Protein AF-A0AB34YAB8-F1 (afdb_monomer)

pLDDT: mean 77.69, std 14.47, range [39.78, 93.94]

Solvent-accessible surface area (backbone atoms only — not comparable to full-atom values): 5920 Å² total; per-residue (Å²): 130,86,80,81,87,56,75,54,54,45,72,45,93,90,44,33,22,28,29,53,59,53,74,70,41,39,73,73,68,46,67,72,42,82,35,43,56,62,49,73,69,14,51,53,48,31,50,52,54,44,49,55,48,51,37,51,75,70,70,41,75,67,84,67,72,66,97,36,60,90,91,34,70,61,38,54,49,55,53,47,61,70,37,67,64,46,63,68,67,51,72,77,84,83,80,84,134

Mean predicted aligned error: 13.34 Å

Secondary structure (DSSP, 8-state):
------TTEEEETTTEEEE---HHHHHTTPPPEEEEETTHHHHHHHHHHHHHHHHHHTT-------SS-TTSHHHHHHHHHTSHHHHHHS-------

Structure (mmCIF, N/CA/C/O backbone):
data_AF-A0AB34YAB8-F1
#
_entry.id   AF-A0AB34YAB8-F1
#
loop_
_atom_site.group_PDB
_atom_site.id
_atom_site.type_symbol
_atom_site.label_atom_id
_atom_site.label_alt_id
_atom_site.label_comp_id
_atom_site.label_asym_id
_atom_site.label_entity_id
_atom_site.label_seq_id
_atom_site.pdbx_PDB_ins_code
_atom_site.Cartn_x
_atom_site.Cartn_y
_atom_site.Cartn_z
_atom_site.occupancy
_atom_site.B_iso_or_equiv
_atom_site.auth_seq_id
_atom_site.auth_comp_id
_atom_site.auth_asym_id
_atom_site.auth_atom_id
_atom_site.pdbx_PDB_model_num
ATOM 1 N N . MET A 1 1 ? 20.045 -17.916 -8.206 1.00 39.78 1 MET A N 1
ATOM 2 C CA . MET A 1 1 ? 19.410 -16.630 -7.842 1.00 39.78 1 MET A CA 1
ATOM 3 C C . MET A 1 1 ? 18.206 -16.941 -6.975 1.00 39.78 1 MET A C 1
ATOM 5 O O . MET A 1 1 ? 17.286 -17.588 -7.459 1.00 39.78 1 MET A O 1
ATOM 9 N N . SER A 1 2 ? 18.265 -16.605 -5.688 1.00 48.34 2 SER A N 1
ATOM 10 C CA . SER A 1 2 ? 17.214 -16.921 -4.717 1.00 48.34 2 SER A CA 1
ATOM 11 C C . SER A 1 2 ? 15.900 -16.271 -5.144 1.00 48.34 2 SER A C 1
ATOM 13 O O . SER A 1 2 ? 15.829 -15.054 -5.304 1.00 48.34 2 SER A O 1
ATOM 15 N N . LYS A 1 3 ? 14.877 -17.090 -5.387 1.00 57.41 3 LYS A N 1
ATOM 16 C CA . LYS A 1 3 ? 13.545 -16.633 -5.777 1.00 57.41 3 LYS A CA 1
ATOM 17 C C . LYS A 1 3 ? 12.911 -15.964 -4.557 1.00 57.41 3 LYS A C 1
ATOM 19 O O . LYS A 1 3 ? 12.512 -16.649 -3.623 1.00 57.41 3 LYS A O 1
ATOM 24 N N . VAL A 1 4 ? 12.893 -14.634 -4.530 1.00 66.88 4 VAL A N 1
ATOM 25 C CA . VAL A 1 4 ? 12.175 -13.887 -3.492 1.00 66.88 4 VAL A CA 1
ATOM 26 C C . VAL A 1 4 ? 10.685 -14.077 -3.766 1.00 66.88 4 VAL A C 1
ATOM 28 O O . VAL A 1 4 ? 10.159 -13.546 -4.743 1.00 66.88 4 VAL A O 1
ATOM 31 N N . ASP A 1 5 ? 10.021 -14.893 -2.949 1.00 75.69 5 ASP A N 1
ATOM 32 C CA . ASP A 1 5 ? 8.586 -15.145 -3.071 1.00 75.69 5 ASP A CA 1
ATOM 33 C C . ASP A 1 5 ? 7.825 -14.017 -2.365 1.00 75.69 5 ASP A C 1
ATOM 35 O O . ASP A 1 5 ? 7.755 -13.951 -1.137 1.00 75.69 5 ASP A O 1
ATOM 39 N N . ILE A 1 6 ? 7.343 -13.052 -3.151 1.00 82.75 6 ILE A N 1
ATOM 40 C CA . ILE A 1 6 ? 6.579 -11.910 -2.645 1.00 82.75 6 ILE A CA 1
ATOM 41 C C . ILE A 1 6 ? 5.097 -12.178 -2.910 1.00 82.75 6 ILE A C 1
ATOM 43 O O . ILE A 1 6 ? 4.698 -12.269 -4.076 1.00 82.75 6 ILE A O 1
ATOM 47 N N . PRO A 1 7 ? 4.255 -12.267 -1.866 1.00 86.12 7 PRO A N 1
ATOM 48 C CA . PRO A 1 7 ? 2.843 -12.566 -2.036 1.00 86.12 7 PRO A CA 1
ATOM 49 C C . PRO A 1 7 ? 2.156 -11.540 -2.933 1.00 86.12 7 PRO A C 1
ATOM 51 O O . PRO A 1 7 ? 2.350 -10.331 -2.779 1.00 86.12 7 PRO A O 1
ATOM 54 N N . TYR A 1 8 ? 1.308 -12.032 -3.838 1.00 89.38 8 TYR A N 1
ATOM 55 C CA . TYR A 1 8 ? 0.489 -11.214 -4.743 1.00 89.38 8 TYR A CA 1
ATOM 56 C C . TYR A 1 8 ? 1.293 -10.338 -5.716 1.00 89.38 8 TYR A C 1
ATOM 58 O O . TYR A 1 8 ? 0.717 -9.492 -6.401 1.00 89.38 8 TYR A O 1
ATOM 66 N N . TYR A 1 9 ? 2.607 -10.540 -5.815 1.00 91.69 9 TYR A N 1
ATOM 67 C CA . TYR A 1 9 ? 3.452 -9.865 -6.785 1.00 91.69 9 TYR A CA 1
ATOM 68 C C . TYR A 1 9 ? 3.485 -10.638 -8.103 1.00 91.69 9 TYR A C 1
ATOM 70 O O . TYR A 1 9 ? 3.705 -11.847 -8.133 1.00 91.69 9 TYR A O 1
ATOM 78 N N . VAL A 1 10 ? 3.280 -9.933 -9.211 1.00 90.94 10 VAL A N 1
ATOM 79 C CA . VAL A 1 10 ? 3.332 -10.494 -10.560 1.00 90.94 10 VAL A CA 1
ATOM 80 C C . VAL A 1 10 ? 4.152 -9.592 -11.471 1.00 90.94 10 VAL A C 1
ATOM 82 O O . VAL A 1 10 ? 3.955 -8.377 -11.513 1.00 90.94 10 VAL A O 1
ATOM 85 N N . VAL A 1 11 ? 5.052 -10.189 -12.249 1.00 91.00 11 VAL A N 1
ATOM 86 C CA . VAL A 1 11 ? 5.800 -9.475 -13.287 1.00 91.00 11 VAL A CA 1
ATOM 87 C C . VAL A 1 11 ? 5.035 -9.584 -14.602 1.00 91.00 11 VAL A C 1
ATOM 89 O O . VAL A 1 11 ? 4.749 -10.677 -15.085 1.00 91.00 11 VAL A O 1
ATOM 92 N N . LYS A 1 12 ? 4.697 -8.444 -15.205 1.00 88.44 12 LYS A N 1
ATOM 93 C CA . LYS A 1 12 ? 4.062 -8.358 -16.526 1.00 88.44 12 LYS A CA 1
ATOM 94 C C . LYS A 1 12 ? 5.045 -7.803 -17.547 1.00 88.44 12 LYS A C 1
ATOM 96 O O . LYS A 1 12 ? 5.882 -6.950 -17.238 1.00 88.44 12 LYS A O 1
ATOM 101 N N . LYS A 1 13 ? 4.919 -8.277 -18.791 1.00 86.81 13 LYS A N 1
ATOM 102 C CA . LYS A 1 13 ? 5.799 -7.910 -19.918 1.00 86.81 13 LYS A CA 1
ATOM 103 C C . LYS A 1 13 ? 7.293 -8.152 -19.630 1.00 86.81 13 LYS A C 1
ATOM 105 O O . LYS A 1 13 ? 8.132 -7.416 -20.134 1.00 86.81 13 LYS A O 1
ATOM 110 N N . GLY A 1 14 ? 7.613 -9.102 -18.745 1.00 84.69 14 GLY A N 1
ATOM 111 C CA . GLY A 1 14 ? 8.986 -9.444 -18.344 1.00 84.69 14 GLY A CA 1
ATOM 112 C C . GLY A 1 14 ? 9.781 -8.333 -17.645 1.00 84.69 14 GLY A C 1
ATOM 113 O O . GLY A 1 14 ? 10.954 -8.531 -17.364 1.00 84.69 14 GLY A O 1
ATOM 114 N N . LYS A 1 15 ? 9.174 -7.167 -17.382 1.00 89.00 15 LYS A N 1
ATOM 115 C CA . LYS A 1 15 ? 9.883 -5.979 -16.882 1.00 89.00 15 LYS A CA 1
ATOM 116 C C . LYS A 1 15 ? 9.151 -5.240 -15.775 1.00 89.00 15 LYS A C 1
ATOM 118 O O . LYS A 1 15 ? 9.803 -4.562 -14.997 1.00 89.00 15 LYS A O 1
ATOM 123 N N . TYR A 1 16 ? 7.824 -5.289 -15.713 1.00 90.69 16 TYR A N 1
ATOM 124 C CA . TYR A 1 16 ? 7.064 -4.445 -14.793 1.00 90.69 16 TYR A CA 1
ATOM 125 C C . TYR A 1 16 ? 6.437 -5.271 -13.679 1.00 90.69 16 TYR A C 1
ATOM 127 O O . TYR A 1 16 ? 5.623 -6.150 -13.946 1.00 90.69 16 TYR A O 1
ATOM 135 N N . GLY A 1 17 ? 6.784 -4.946 -12.440 1.00 92.25 17 GLY A N 1
ATOM 136 C CA . GLY A 1 17 ? 6.186 -5.503 -11.240 1.00 92.25 17 GLY A CA 1
ATOM 137 C C . GLY A 1 17 ? 4.829 -4.884 -10.930 1.00 92.25 17 GLY A C 1
ATOM 138 O O . GLY A 1 17 ? 4.656 -3.660 -10.971 1.00 92.25 17 GLY A O 1
ATOM 139 N N . TYR A 1 18 ? 3.873 -5.731 -10.577 1.00 92.25 18 TYR A N 1
ATOM 140 C CA . TYR A 1 18 ? 2.548 -5.342 -10.118 1.00 92.25 18 TYR A CA 1
ATOM 141 C C . TYR A 1 18 ? 2.191 -6.105 -8.853 1.00 92.25 18 TYR A C 1
ATOM 143 O O . TYR A 1 18 ? 2.426 -7.305 -8.763 1.00 92.25 18 TYR A O 1
ATOM 151 N N . TRP A 1 19 ? 1.551 -5.422 -7.915 1.00 93.94 19 TRP A N 1
ATOM 152 C CA . TRP A 1 19 ? 0.863 -6.057 -6.804 1.00 93.94 19 TRP A CA 1
ATOM 153 C C . TRP A 1 19 ? -0.603 -6.246 -7.196 1.00 93.94 19 TRP A C 1
ATOM 155 O O . TRP A 1 19 ? -1.316 -5.278 -7.483 1.00 93.94 19 TRP A O 1
ATOM 165 N N . GLN A 1 20 ? -1.035 -7.501 -7.304 1.00 93.00 20 GLN A N 1
ATOM 166 C CA . GLN A 1 20 ? -2.331 -7.877 -7.853 1.00 93.00 20 GLN A CA 1
ATOM 167 C C . GLN A 1 20 ? -3.239 -8.454 -6.753 1.00 93.00 20 GLN A C 1
ATOM 169 O O . GLN A 1 20 ? -3.094 -9.621 -6.389 1.00 93.00 20 GLN A O 1
ATOM 174 N N . PRO A 1 21 ? -4.211 -7.671 -6.248 1.00 92.25 21 PRO A N 1
ATOM 175 C CA . PRO A 1 21 ? -5.110 -8.126 -5.199 1.00 92.25 21 PRO A CA 1
ATOM 176 C C . PRO A 1 21 ? -6.046 -9.238 -5.684 1.00 92.25 21 PRO A C 1
ATOM 178 O O . PRO A 1 21 ? -6.525 -9.238 -6.825 1.00 92.25 21 PRO A O 1
ATOM 181 N N . THR A 1 22 ? -6.348 -10.167 -4.778 1.00 91.75 22 THR A N 1
ATOM 182 C CA . THR A 1 22 ? -7.363 -11.218 -4.947 1.00 91.75 22 THR A CA 1
ATOM 183 C C . THR A 1 22 ? -8.783 -10.648 -4.864 1.00 91.75 22 THR A C 1
ATOM 185 O O . THR A 1 22 ? -8.979 -9.486 -4.516 1.00 91.75 22 THR A O 1
ATOM 188 N N . LYS A 1 23 ? -9.806 -11.462 -5.168 1.00 90.56 23 LYS A N 1
ATOM 189 C CA . LYS A 1 23 ? -11.217 -11.038 -5.085 1.00 90.56 23 LYS A CA 1
ATOM 190 C C . LYS A 1 23 ? -11.580 -10.488 -3.699 1.00 90.56 23 LYS A C 1
ATOM 192 O O . LYS A 1 23 ? -12.196 -9.436 -3.625 1.00 90.56 23 LYS A O 1
ATOM 197 N N . VAL A 1 24 ? -11.130 -11.151 -2.632 1.00 88.00 24 VAL A N 1
ATOM 198 C CA . VAL A 1 24 ? -11.383 -10.732 -1.240 1.00 88.00 24 VAL A CA 1
ATOM 199 C C . VAL A 1 24 ? -10.711 -9.392 -0.928 1.00 88.00 24 VAL A C 1
ATOM 201 O O . VAL A 1 24 ? -11.299 -8.526 -0.296 1.00 88.00 24 VAL A O 1
ATOM 204 N N . MET A 1 25 ? -9.489 -9.183 -1.417 1.00 89.25 25 MET A N 1
ATOM 205 C CA . MET A 1 25 ? -8.783 -7.909 -1.248 1.00 89.25 25 MET A CA 1
ATOM 206 C C .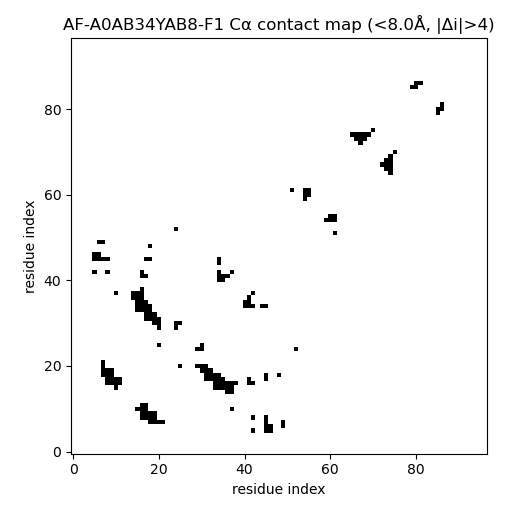 MET A 1 25 ? -9.471 -6.768 -2.004 1.00 89.25 25 MET A C 1
ATOM 208 O O . MET A 1 25 ? -9.556 -5.658 -1.490 1.00 89.25 25 MET A O 1
ATOM 212 N N . LYS A 1 26 ? -9.972 -7.035 -3.216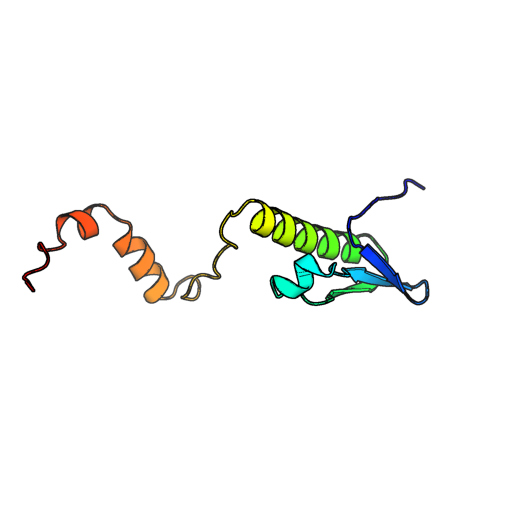 1.00 89.38 26 LYS A N 1
ATOM 213 C CA . LYS A 1 26 ? -10.723 -6.049 -4.006 1.00 89.38 26 LYS A CA 1
ATOM 214 C C . LYS A 1 26 ? -12.036 -5.655 -3.339 1.00 89.38 26 LYS A C 1
ATOM 216 O O . LYS A 1 26 ? -12.382 -4.482 -3.368 1.00 89.38 26 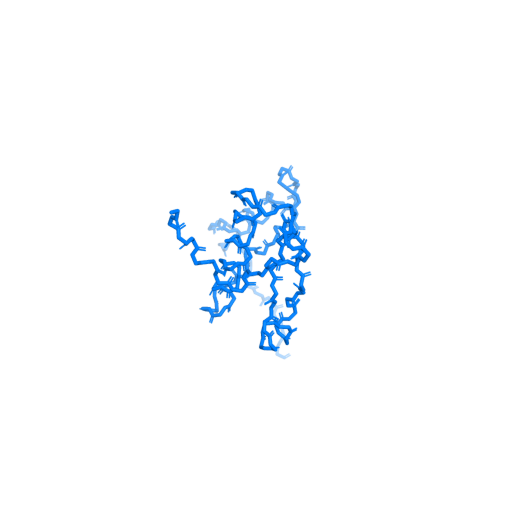LYS A O 1
ATOM 221 N N . ASP A 1 27 ? -12.730 -6.617 -2.735 1.00 86.69 27 ASP A N 1
ATOM 222 C CA . ASP A 1 27 ? -13.952 -6.379 -1.958 1.00 86.69 27 ASP A CA 1
ATOM 223 C C . ASP A 1 27 ? -13.681 -5.483 -0.737 1.00 86.69 27 ASP A C 1
ATOM 225 O O . ASP A 1 27 ? -14.421 -4.545 -0.466 1.00 86.69 27 ASP A O 1
ATOM 229 N N . ALA A 1 28 ? -12.519 -5.665 -0.100 1.00 84.81 28 ALA A N 1
ATOM 230 C CA . ALA A 1 28 ? -11.998 -4.772 0.937 1.00 84.81 28 ALA A CA 1
ATOM 231 C C . ALA A 1 28 ? -11.489 -3.405 0.415 1.00 84.81 28 ALA A C 1
ATOM 233 O O . ALA A 1 28 ? -10.920 -2.628 1.179 1.00 84.81 28 ALA A O 1
ATOM 234 N N . GLY A 1 29 ? -11.641 -3.104 -0.879 1.00 87.06 29 GLY A N 1
ATOM 235 C CA . GLY A 1 29 ? -11.263 -1.822 -1.482 1.00 87.06 29 GLY A CA 1
ATOM 236 C C . GLY A 1 29 ? -9.811 -1.716 -1.962 1.00 87.06 29 GLY A C 1
ATOM 237 O O . GLY A 1 29 ? -9.385 -0.640 -2.383 1.00 87.06 29 GLY A O 1
ATOM 238 N N . PHE A 1 30 ? -9.027 -2.799 -1.948 1.00 88.81 30 PHE A N 1
ATOM 239 C CA . PHE A 1 30 ? -7.663 -2.772 -2.482 1.00 88.81 30 PHE A CA 1
ATOM 240 C C . PHE A 1 30 ? -7.661 -2.850 -4.015 1.00 88.81 30 PHE A C 1
ATOM 242 O O . PHE A 1 30 ? -8.238 -3.756 -4.620 1.00 88.81 30 PHE A O 1
ATOM 249 N N . LEU A 1 31 ? -6.935 -1.933 -4.656 1.00 90.44 31 LEU A N 1
ATOM 250 C CA . LEU A 1 31 ? -6.783 -1.881 -6.111 1.00 90.44 31 LEU A CA 1
ATOM 251 C C . LEU A 1 31 ? -5.438 -2.468 -6.571 1.00 90.44 31 LEU A C 1
ATOM 253 O O . LEU A 1 31 ? -4.493 -2.528 -5.785 1.00 90.44 31 LEU A O 1
ATOM 257 N N . PRO A 1 32 ? -5.320 -2.920 -7.835 1.00 91.12 32 PRO A N 1
ATOM 258 C CA . PRO A 1 32 ? -4.038 -3.321 -8.404 1.00 91.12 32 PRO A CA 1
ATOM 259 C C . PRO A 1 32 ? -3.046 -2.158 -8.414 1.00 91.12 32 PRO A C 1
ATOM 261 O O . PRO A 1 32 ? -3.349 -1.090 -8.943 1.00 91.12 32 PRO A O 1
ATOM 264 N N . VAL A 1 33 ? -1.844 -2.384 -7.883 1.00 91.94 33 VAL A N 1
ATOM 265 C CA . VAL A 1 33 ? -0.817 -1.343 -7.756 1.00 91.94 33 VAL A CA 1
ATOM 266 C C . VAL A 1 33 ? 0.361 -1.644 -8.665 1.00 91.94 33 VAL A C 1
ATOM 268 O O . VAL A 1 33 ? 0.869 -2.764 -8.719 1.00 91.94 33 VAL A O 1
ATOM 271 N N . ARG A 1 34 ? 0.817 -0.624 -9.395 1.00 92.56 34 ARG A N 1
ATOM 272 C CA . ARG A 1 34 ? 2.036 -0.700 -10.200 1.00 92.56 34 ARG A CA 1
ATOM 273 C C . ARG A 1 34 ? 3.246 -0.478 -9.292 1.00 92.56 34 ARG A C 1
ATOM 275 O O . ARG A 1 34 ? 3.446 0.630 -8.809 1.00 92.56 34 ARG A O 1
ATOM 282 N N . CYS A 1 35 ? 4.060 -1.512 -9.097 1.00 90.44 35 CYS A N 1
ATOM 283 C CA . CYS A 1 35 ? 5.264 -1.448 -8.263 1.00 90.44 35 CYS A CA 1
ATOM 284 C C . CYS A 1 35 ? 6.475 -0.867 -9.011 1.00 90.44 35 CYS A C 1
ATOM 286 O O . CYS A 1 35 ? 7.436 -0.444 -8.384 1.00 90.44 35 CYS A O 1
ATOM 288 N N . GLY A 1 36 ? 6.436 -0.826 -10.346 1.00 90.69 36 GLY A N 1
ATOM 289 C CA . GLY A 1 36 ? 7.503 -0.250 -11.169 1.00 90.69 36 GLY A CA 1
ATOM 290 C C . GLY A 1 36 ? 8.243 -1.307 -11.980 1.00 90.69 36 GLY A C 1
ATOM 291 O O . GLY A 1 36 ? 7.636 -2.288 -12.401 1.00 90.69 36 GLY A O 1
ATOM 292 N N . VAL A 1 37 ? 9.523 -1.074 -12.271 1.00 91.94 37 VAL A N 1
ATOM 293 C CA . VAL A 1 37 ? 10.384 -2.062 -12.944 1.00 91.94 37 VAL A CA 1
ATOM 294 C C . VAL A 1 37 ? 10.740 -3.170 -11.954 1.00 91.94 37 VAL A C 1
ATOM 296 O O . VAL A 1 37 ? 11.009 -2.875 -10.792 1.00 91.94 37 VAL A O 1
ATOM 299 N N . ASP A 1 38 ? 10.717 -4.421 -12.408 1.00 88.56 38 ASP A N 1
ATOM 300 C CA . ASP A 1 38 ? 11.058 -5.582 -11.593 1.00 88.56 38 ASP A CA 1
ATOM 301 C C . ASP A 1 38 ? 12.458 -5.434 -10.996 1.00 88.56 38 ASP A C 1
ATOM 303 O O . ASP A 1 38 ? 13.420 -5.086 -11.684 1.00 88.56 38 ASP A O 1
ATOM 307 N N . GLY A 1 39 ? 12.537 -5.641 -9.686 1.00 88.62 39 GLY A N 1
ATOM 308 C CA . GLY A 1 39 ? 13.748 -5.449 -8.910 1.00 88.62 39 GLY A CA 1
ATOM 309 C C . GLY A 1 39 ? 13.459 -5.054 -7.462 1.00 88.62 39 GLY A C 1
ATOM 310 O O . GLY A 1 39 ? 12.298 -4.898 -7.069 1.00 88.62 39 GLY A O 1
ATOM 311 N N . PRO A 1 40 ? 14.514 -4.830 -6.660 1.00 89.06 40 PRO A N 1
ATOM 312 C CA . PRO A 1 40 ? 14.401 -4.613 -5.215 1.00 89.06 40 PRO A CA 1
ATOM 313 C C . PRO A 1 40 ? 13.477 -3.452 -4.821 1.00 89.06 40 PRO A C 1
ATOM 315 O O . PRO A 1 40 ? 12.795 -3.512 -3.799 1.00 89.06 40 PRO A O 1
ATOM 318 N N . ALA A 1 41 ? 13.410 -2.404 -5.646 1.00 87.88 41 ALA A N 1
ATOM 319 C CA . ALA A 1 41 ? 12.512 -1.274 -5.425 1.00 87.88 41 ALA A CA 1
ATOM 320 C C . ALA A 1 41 ? 11.030 -1.668 -5.575 1.00 87.88 41 ALA A C 1
ATOM 322 O O . ALA A 1 41 ? 10.217 -1.346 -4.708 1.00 87.88 41 ALA A O 1
ATOM 323 N N . ALA A 1 42 ? 10.682 -2.413 -6.631 1.00 90.31 42 ALA A N 1
ATOM 324 C CA . ALA A 1 42 ? 9.324 -2.917 -6.831 1.00 90.31 42 ALA A CA 1
ATOM 325 C C . ALA A 1 42 ? 8.936 -3.935 -5.753 1.00 90.31 42 ALA A C 1
ATOM 327 O O . ALA A 1 42 ? 7.806 -3.921 -5.263 1.00 90.31 42 ALA A O 1
ATOM 328 N N . TRP A 1 43 ? 9.888 -4.766 -5.333 1.00 90.25 43 TRP A N 1
ATOM 329 C CA . TRP A 1 43 ? 9.713 -5.729 -4.250 1.00 90.25 43 TRP A CA 1
ATOM 330 C C . TRP A 1 43 ? 9.385 -5.051 -2.920 1.00 90.25 43 TRP A C 1
ATOM 332 O O . TRP A 1 43 ? 8.472 -5.484 -2.221 1.00 90.25 43 TRP A O 1
ATOM 342 N N . LYS A 1 44 ? 10.061 -3.941 -2.602 1.00 90.75 44 LYS A N 1
ATOM 343 C CA . LYS A 1 44 ? 9.779 -3.144 -1.402 1.00 90.75 44 LYS A CA 1
ATOM 344 C C . LYS A 1 44 ? 8.357 -2.577 -1.408 1.00 90.75 44 LYS A C 1
ATOM 346 O O . LYS A 1 44 ? 7.674 -2.636 -0.391 1.00 90.75 44 LYS A O 1
ATOM 351 N N . ILE A 1 45 ? 7.890 -2.080 -2.555 1.00 90.88 45 ILE A N 1
ATOM 352 C CA . ILE A 1 45 ? 6.518 -1.569 -2.701 1.00 90.88 45 ILE A CA 1
ATOM 353 C C . ILE A 1 45 ? 5.504 -2.706 -2.536 1.00 90.88 45 ILE A C 1
ATOM 355 O O . ILE A 1 45 ? 4.521 -2.560 -1.816 1.00 90.88 45 ILE A O 1
ATOM 359 N N . ALA A 1 46 ? 5.739 -3.855 -3.168 1.00 91.44 46 ALA A N 1
ATOM 360 C CA . ALA A 1 46 ? 4.864 -5.015 -3.033 1.00 91.44 46 ALA A CA 1
ATOM 361 C C . ALA A 1 46 ? 4.798 -5.537 -1.583 1.00 91.44 46 ALA A C 1
ATOM 363 O O . ALA A 1 46 ? 3.720 -5.913 -1.118 1.00 91.44 46 ALA A O 1
ATOM 364 N N . ALA A 1 47 ? 5.919 -5.511 -0.855 1.00 90.62 47 ALA A N 1
ATOM 365 C CA . ALA A 1 47 ? 5.974 -5.871 0.559 1.00 90.62 47 ALA A CA 1
ATOM 366 C C . ALA A 1 47 ? 5.151 -4.915 1.441 1.00 90.62 47 ALA A C 1
ATOM 368 O O . ALA A 1 47 ? 4.385 -5.392 2.276 1.00 90.62 47 ALA A O 1
ATOM 369 N N . ASP A 1 48 ? 5.236 -3.599 1.212 1.00 90.44 48 ASP A N 1
ATOM 370 C CA . ASP A 1 48 ? 4.423 -2.593 1.920 1.00 90.44 48 ASP A CA 1
ATOM 371 C C . ASP A 1 48 ? 2.920 -2.852 1.732 1.00 90.44 48 ASP A C 1
ATOM 373 O O . ASP A 1 48 ? 2.157 -2.928 2.695 1.00 90.44 48 ASP A O 1
ATOM 377 N N . TRP A 1 49 ? 2.490 -3.096 0.491 1.00 91.25 49 TRP A N 1
ATOM 378 C CA . TRP A 1 49 ? 1.089 -3.406 0.194 1.00 91.25 49 TRP A CA 1
ATOM 379 C C . TRP A 1 49 ? 0.621 -4.733 0.792 1.00 91.25 49 TRP A C 1
ATOM 381 O O . TRP A 1 49 ? -0.510 -4.828 1.277 1.00 91.25 49 TRP A O 1
ATOM 391 N N . ASN A 1 50 ? 1.486 -5.748 0.818 1.00 90.19 50 ASN A N 1
ATOM 392 C CA . ASN A 1 50 ? 1.181 -6.995 1.507 1.00 90.19 50 ASN A CA 1
ATOM 393 C C . ASN A 1 50 ? 1.041 -6.777 3.021 1.00 90.19 50 ASN A C 1
ATOM 395 O O . ASN A 1 50 ? 0.115 -7.314 3.624 1.00 90.19 50 ASN A O 1
ATOM 399 N N . GLU A 1 51 ? 1.897 -5.961 3.634 1.00 89.38 51 GLU A N 1
ATOM 400 C CA . GLU A 1 51 ? 1.774 -5.628 5.052 1.00 89.38 51 GLU A CA 1
ATOM 401 C C . GLU A 1 51 ? 0.454 -4.901 5.348 1.00 89.38 51 GLU A C 1
ATOM 403 O O . GLU A 1 51 ? -0.257 -5.280 6.281 1.00 89.38 51 GLU A O 1
ATOM 408 N N . ARG A 1 52 ? 0.056 -3.932 4.510 1.00 87.44 52 ARG A N 1
ATOM 409 C CA . ARG A 1 52 ? -1.255 -3.263 4.617 1.00 87.44 52 ARG A CA 1
ATOM 410 C C . ARG A 1 52 ? -2.412 -4.256 4.571 1.00 87.44 52 ARG A C 1
ATOM 412 O O . ARG A 1 52 ? -3.351 -4.138 5.360 1.00 87.44 52 ARG A O 1
ATOM 419 N N . TRP A 1 53 ? -2.340 -5.245 3.681 1.00 88.75 53 TRP A N 1
ATOM 420 C CA . TRP A 1 53 ? -3.336 -6.311 3.623 1.00 88.75 53 TRP A CA 1
ATOM 421 C C . TRP A 1 53 ? -3.339 -7.174 4.887 1.00 88.75 53 TRP A C 1
ATOM 423 O O . TRP A 1 53 ? -4.407 -7.450 5.426 1.00 88.75 53 TRP A O 1
ATOM 433 N N . GLN A 1 54 ? -2.172 -7.586 5.390 1.00 88.81 54 GLN A N 1
ATOM 434 C CA . GLN A 1 54 ? -2.097 -8.382 6.620 1.00 88.81 54 GLN A CA 1
ATOM 435 C C . GLN A 1 54 ? -2.668 -7.619 7.820 1.00 88.81 54 GLN A C 1
ATOM 437 O O . GLN A 1 54 ? -3.425 -8.199 8.596 1.00 88.81 54 GLN A O 1
ATOM 442 N N . ARG A 1 55 ? -2.378 -6.316 7.941 1.00 84.44 55 ARG A N 1
ATOM 443 C CA . ARG A 1 55 ? -2.961 -5.448 8.978 1.00 84.44 55 ARG A CA 1
ATOM 444 C C . ARG A 1 55 ? -4.488 -5.424 8.878 1.00 84.44 55 ARG A C 1
ATOM 446 O O . ARG A 1 55 ? -5.157 -5.724 9.864 1.00 84.44 55 ARG A O 1
ATOM 453 N N . HIS A 1 56 ? -5.018 -5.186 7.674 1.00 84.62 56 HIS A N 1
ATOM 454 C CA . HIS A 1 56 ? -6.459 -5.209 7.409 1.00 84.62 56 HIS A CA 1
ATOM 455 C C . HIS A 1 56 ? -7.087 -6.571 7.756 1.00 84.62 56 HIS A C 1
ATOM 457 O O . HIS A 1 56 ? -8.104 -6.634 8.439 1.00 84.62 56 HIS A O 1
ATOM 463 N N . ARG A 1 57 ? -6.457 -7.679 7.343 1.00 83.31 57 ARG A N 1
ATOM 464 C CA . ARG A 1 57 ? -6.931 -9.047 7.606 1.00 83.31 57 ARG A CA 1
ATOM 465 C C . ARG A 1 57 ? -6.954 -9.394 9.096 1.00 83.31 57 ARG A C 1
ATOM 467 O O . ARG A 1 57 ? -7.827 -10.135 9.528 1.00 83.31 57 ARG A O 1
ATOM 474 N N . GLN A 1 58 ? -6.003 -8.882 9.871 1.00 83.19 58 GLN A N 1
ATOM 475 C CA . GLN A 1 58 ? -5.930 -9.092 11.320 1.00 83.19 58 GLN A CA 1
ATOM 476 C C . GLN A 1 58 ? -6.885 -8.180 12.109 1.00 83.19 58 GLN A C 1
ATOM 478 O O . GLN A 1 58 ? -6.854 -8.202 13.337 1.00 83.19 58 GLN A O 1
ATOM 483 N N . GLY A 1 59 ? -7.693 -7.346 11.440 1.00 72.81 59 GLY A N 1
ATOM 484 C CA . GLY A 1 59 ? -8.559 -6.368 12.102 1.00 72.81 59 GLY A CA 1
ATOM 485 C C . GLY A 1 59 ? -7.784 -5.266 12.830 1.00 72.81 59 GLY A C 1
ATOM 486 O O . GLY A 1 59 ? -8.361 -4.523 13.621 1.00 72.81 59 GLY A O 1
ATOM 487 N N . ARG A 1 60 ? -6.473 -5.140 12.576 1.00 63.03 60 ARG A N 1
ATOM 488 C CA . ARG A 1 60 ? -5.692 -4.001 13.056 1.00 63.03 60 ARG A CA 1
ATOM 489 C C . ARG A 1 60 ? -6.076 -2.825 12.175 1.00 63.03 60 ARG A C 1
ATOM 491 O O . ARG A 1 60 ? -5.944 -2.916 10.953 1.00 63.03 60 ARG A O 1
ATOM 498 N N . ALA A 1 61 ? -6.584 -1.757 12.794 1.00 54.03 61 ALA A N 1
ATOM 499 C CA . ALA A 1 61 ? -6.925 -0.531 12.088 1.00 54.03 61 ALA A CA 1
ATOM 500 C C . ALA A 1 61 ? -5.771 -0.179 11.141 1.00 54.03 61 ALA A C 1
ATOM 502 O O . ALA A 1 61 ? -4.606 -0.184 11.558 1.00 54.03 61 ALA A O 1
ATOM 503 N N . GLN A 1 62 ? -6.085 0.066 9.861 1.00 55.81 62 GLN A N 1
ATOM 504 C CA . GLN A 1 62 ? -5.125 0.746 8.998 1.00 55.81 62 GLN A CA 1
ATOM 505 C C . GLN A 1 62 ? -4.665 1.976 9.765 1.00 55.81 62 GLN A C 1
ATOM 507 O O . GLN A 1 62 ? -5.487 2.578 10.453 1.00 55.81 62 GLN A O 1
ATOM 512 N N . ASP A 1 63 ? -3.370 2.280 9.719 1.00 51.09 63 ASP A N 1
ATOM 513 C CA . ASP A 1 63 ? -2.831 3.504 10.300 1.00 51.09 63 ASP A CA 1
ATOM 514 C C . ASP A 1 63 ? -3.646 4.642 9.682 1.00 51.09 63 ASP A C 1
ATOM 516 O O . ASP A 1 63 ? -3.464 4.982 8.510 1.00 51.09 63 ASP A O 1
ATOM 520 N N . THR A 1 64 ? -4.696 5.074 10.387 1.00 51.41 64 THR A N 1
ATOM 521 C CA . THR A 1 64 ? -5.635 6.061 9.885 1.00 51.41 64 THR A CA 1
ATOM 522 C C . THR A 1 64 ? -4.747 7.251 9.647 1.00 51.41 64 THR A C 1
ATOM 524 O O . THR A 1 64 ? -4.177 7.750 10.619 1.00 51.41 64 THR A O 1
ATOM 527 N N . SER A 1 65 ? -4.557 7.652 8.381 1.00 53.44 65 SER A N 1
ATOM 528 C CA . SER A 1 65 ? -3.801 8.869 8.099 1.00 53.44 65 SER A CA 1
ATOM 529 C C . SER A 1 65 ? -4.328 9.916 9.063 1.00 53.44 65 SER A C 1
ATOM 531 O O . SER A 1 65 ? -5.555 10.082 9.119 1.00 53.44 65 SER A O 1
ATOM 533 N N . PRO A 1 66 ? -3.455 10.502 9.905 1.00 56.12 66 PRO A N 1
ATOM 534 C CA . PRO A 1 66 ? -3.910 11.405 10.937 1.00 56.12 66 PRO A CA 1
ATOM 535 C C . PRO A 1 66 ? -4.809 12.415 10.245 1.00 56.12 66 PRO A C 1
ATOM 537 O O . PRO A 1 66 ? -4.465 12.947 9.186 1.00 56.12 66 PRO A O 1
ATOM 540 N N . ARG A 1 67 ? -6.016 12.599 10.791 1.00 64.44 67 ARG A N 1
ATOM 541 C CA . ARG A 1 67 ? -7.043 13.458 10.182 1.00 64.44 67 ARG A CA 1
ATOM 542 C C . ARG A 1 67 ? -6.501 14.867 9.914 1.00 64.44 67 ARG A C 1
ATOM 544 O O . ARG A 1 67 ? -7.057 15.603 9.104 1.00 64.44 67 ARG A O 1
ATOM 551 N N . TRP A 1 68 ? -5.411 15.213 10.591 1.00 60.22 68 TRP A N 1
ATOM 552 C CA . TRP A 1 68 ? -4.709 16.472 10.524 1.00 60.22 68 TRP A CA 1
ATOM 553 C C . TRP A 1 68 ? -3.245 16.270 10.106 1.00 60.22 68 TRP A C 1
ATOM 555 O O . TRP A 1 68 ? -2.619 15.296 10.528 1.00 60.22 68 TRP A O 1
ATOM 565 N N . PRO A 1 69 ? -2.674 17.198 9.318 1.00 67.81 69 PRO A N 1
ATOM 566 C CA . PRO A 1 69 ? -1.252 17.178 8.993 1.00 67.81 69 PRO A CA 1
ATOM 567 C C . PRO A 1 69 ? -0.385 17.263 10.257 1.00 67.81 69 PRO A C 1
ATOM 569 O O . PRO A 1 69 ? -0.752 17.925 11.231 1.00 67.81 69 PRO A O 1
ATOM 572 N N . ILE A 1 70 ? 0.800 16.650 10.213 1.00 62.03 70 ILE A N 1
ATOM 573 C CA . ILE A 1 70 ? 1.796 16.707 11.295 1.00 62.03 70 ILE A CA 1
ATOM 574 C C . ILE A 1 70 ? 2.195 18.173 11.536 1.00 62.03 70 ILE A C 1
ATOM 576 O O . ILE A 1 70 ? 2.541 18.878 10.589 1.00 62.03 70 ILE A O 1
ATOM 580 N N . GLY A 1 71 ? 2.117 18.642 12.788 1.00 69.25 71 GLY A N 1
ATOM 581 C CA . GLY A 1 71 ? 2.399 20.039 13.153 1.00 69.25 71 GLY A CA 1
ATOM 582 C C . GLY A 1 71 ? 1.222 21.014 12.997 1.00 69.25 71 GLY A C 1
ATOM 583 O O . GLY A 1 71 ? 1.382 22.207 13.244 1.00 69.25 71 GLY A O 1
ATOM 584 N N . SER A 1 72 ? 0.032 20.538 12.612 1.00 71.88 72 SER A N 1
ATOM 585 C CA . SER A 1 72 ? -1.185 21.362 12.594 1.00 71.88 72 SER A CA 1
ATOM 586 C C . SER A 1 72 ? -1.877 21.413 13.959 1.00 71.88 72 SER A C 1
ATOM 588 O O . SER A 1 72 ? -1.802 20.475 14.751 1.00 71.88 72 SER A O 1
ATOM 590 N N . ILE A 1 73 ? -2.658 22.471 14.201 1.00 76.81 73 ILE A N 1
ATOM 591 C CA . ILE A 1 73 ? -3.467 22.638 15.426 1.00 76.81 73 ILE A CA 1
ATOM 592 C C . ILE A 1 73 ? -4.382 21.427 15.670 1.00 76.81 73 ILE A C 1
ATOM 594 O O . ILE A 1 73 ? -4.561 21.006 16.810 1.00 76.81 73 ILE A O 1
ATOM 598 N N . GLY A 1 74 ? -4.927 20.820 14.610 1.00 70.56 74 GLY A N 1
ATOM 599 C CA . GLY A 1 74 ? -5.763 19.624 14.730 1.0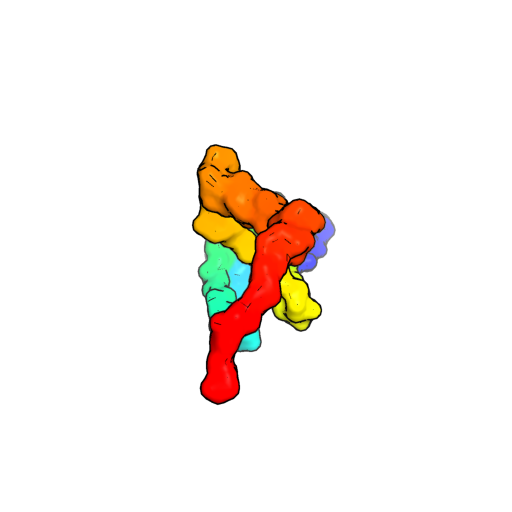0 70.56 74 GLY A CA 1
ATOM 600 C C . GLY A 1 74 ? -5.025 18.400 15.290 1.00 70.56 74 GLY A C 1
ATOM 601 O O . GLY A 1 74 ? -5.617 17.619 16.031 1.00 70.56 74 GLY A O 1
ATOM 602 N N . GLU A 1 75 ? -3.727 18.269 15.014 1.00 76.62 75 GLU A N 1
ATOM 603 C CA . GLU A 1 75 ? -2.869 17.197 15.527 1.00 76.62 75 GLU A CA 1
ATOM 604 C C . GLU A 1 75 ? -2.541 17.429 17.013 1.00 76.62 75 GLU A C 1
ATOM 606 O O . GLU A 1 75 ? -2.725 16.536 17.845 1.00 76.62 75 GLU A O 1
ATOM 611 N N . ALA A 1 76 ? -2.212 18.675 17.380 1.00 75.81 76 ALA A N 1
ATOM 612 C CA . ALA A 1 76 ? -2.063 19.087 18.777 1.00 75.81 76 ALA A CA 1
ATOM 613 C C . ALA A 1 76 ? -3.363 18.892 19.583 1.00 75.81 76 ALA A C 1
ATOM 615 O O . ALA A 1 76 ? -3.323 18.444 20.729 1.00 75.81 76 ALA A O 1
ATOM 616 N N . PHE A 1 77 ? -4.523 19.156 18.976 1.00 77.44 77 PHE A N 1
ATOM 617 C CA . PHE A 1 77 ? -5.827 18.958 19.607 1.00 77.44 77 PHE A CA 1
ATOM 618 C C . PHE A 1 77 ? -6.170 17.475 19.795 1.00 77.44 77 PHE A C 1
ATOM 620 O O . PHE A 1 77 ? -6.740 17.101 20.819 1.00 77.44 77 PHE A O 1
ATOM 627 N N . GLU A 1 78 ? -5.806 16.594 18.859 1.00 77.19 78 GLU A N 1
ATOM 628 C CA . GLU A 1 78 ? -5.942 15.145 19.058 1.00 77.19 78 GLU A CA 1
ATOM 629 C C . GLU A 1 78 ? -5.010 14.607 20.146 1.00 77.19 78 GLU A C 1
ATOM 631 O O . GLU A 1 78 ? -5.438 13.759 20.932 1.00 77.19 78 GLU A O 1
ATOM 636 N N . ARG A 1 79 ? -3.776 15.121 20.2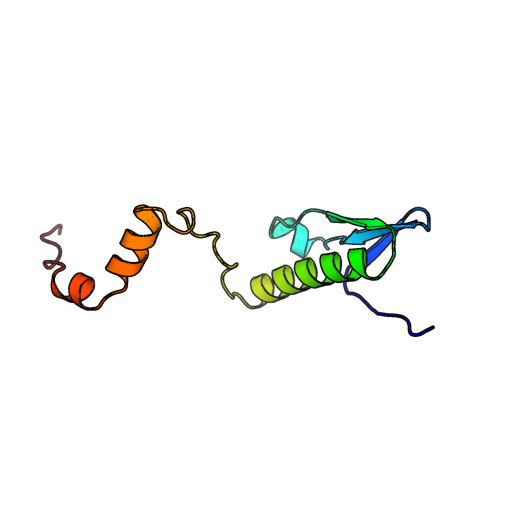49 1.00 75.0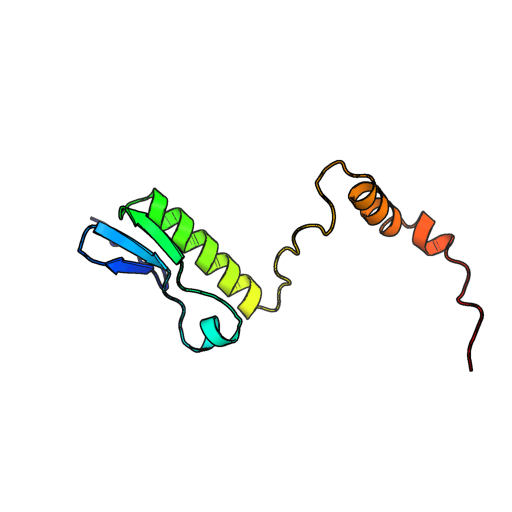0 79 ARG A N 1
ATOM 637 C CA . ARG A 1 79 ? -2.890 14.811 21.383 1.00 75.00 79 ARG A CA 1
ATOM 638 C C . ARG A 1 79 ? -3.481 15.300 22.702 1.00 75.00 79 ARG A C 1
ATOM 640 O O . ARG A 1 79 ? -3.523 14.528 23.654 1.00 75.00 79 ARG A O 1
ATOM 647 N N . TYR A 1 80 ? -4.002 16.526 22.742 1.00 75.69 80 TYR A N 1
ATOM 648 C CA . TYR A 1 80 ? -4.645 17.089 23.929 1.00 75.69 80 TYR A CA 1
ATOM 649 C C . TYR A 1 80 ? -5.884 16.290 24.357 1.00 75.69 80 TYR A C 1
ATOM 651 O O . TYR A 1 80 ? -6.054 16.012 25.534 1.00 75.69 80 TYR A O 1
ATOM 659 N N . LYS A 1 81 ? -6.712 15.799 23.423 1.00 73.75 81 LYS A N 1
ATOM 660 C CA . LYS A 1 81 ? -7.837 14.908 23.775 1.00 73.75 81 LYS A CA 1
ATOM 661 C C . LYS A 1 81 ? -7.410 13.602 24.449 1.00 73.75 81 LYS A C 1
ATOM 663 O O . LYS A 1 81 ? -8.222 12.995 25.143 1.00 73.75 81 LYS A O 1
ATOM 668 N N . LYS A 1 82 ? -6.192 13.125 24.175 1.00 72.50 82 LYS A N 1
ATOM 669 C CA . LYS A 1 82 ? -5.653 11.883 24.743 1.00 72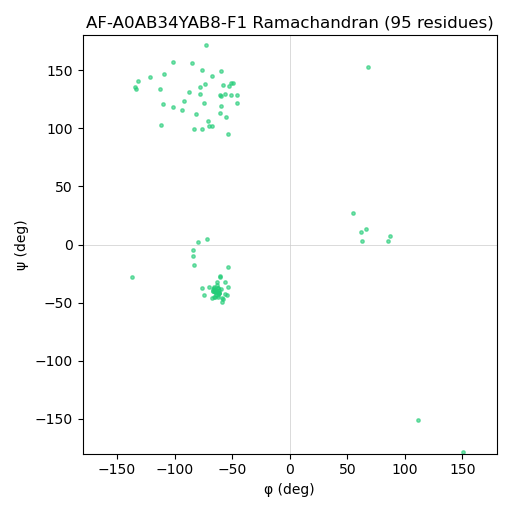.50 82 LYS A CA 1
ATOM 670 C C . LYS A 1 82 ? -5.026 12.085 26.124 1.00 72.50 82 LYS A C 1
ATOM 672 O O . LYS A 1 82 ? -4.702 11.087 26.761 1.00 72.50 82 LYS A O 1
ATOM 677 N N . THR A 1 83 ? -4.842 13.321 26.594 1.00 76.38 83 THR A N 1
ATO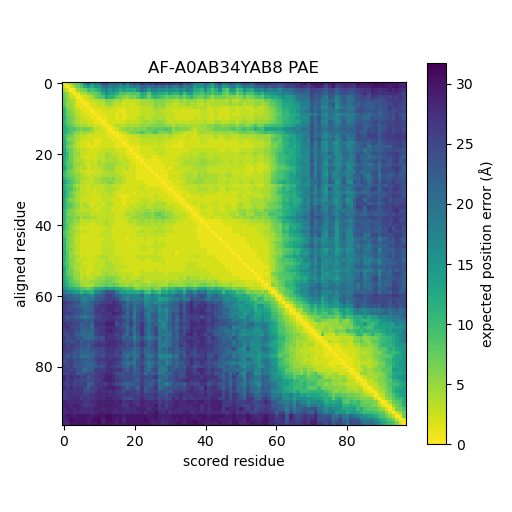M 678 C CA . THR A 1 83 ? -4.321 13.559 27.944 1.00 76.38 83 THR A CA 1
ATOM 679 C C . THR A 1 83 ? -5.401 13.315 28.997 1.00 76.38 83 THR A C 1
ATOM 681 O O . THR A 1 83 ? -6.600 13.504 28.768 1.00 76.38 83 THR A O 1
ATOM 684 N N . GLU A 1 84 ? -4.975 12.898 30.189 1.00 65.69 84 GLU A N 1
ATOM 685 C CA . GLU A 1 84 ? -5.883 12.688 31.320 1.00 65.69 84 GLU A CA 1
A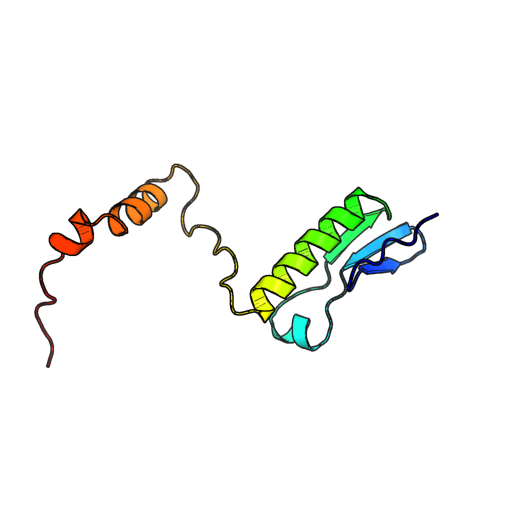TOM 686 C C . GLU A 1 84 ? -6.615 13.968 31.738 1.00 65.69 84 GLU A C 1
ATOM 688 O O . GLU A 1 84 ? -7.736 13.889 32.234 1.00 65.69 84 GLU A O 1
ATOM 693 N N . GLU A 1 85 ? -6.022 15.141 31.508 1.00 70.19 85 GLU A N 1
ATOM 694 C CA . GLU A 1 85 ? -6.635 16.437 31.807 1.00 70.19 85 GLU A CA 1
ATOM 695 C C . GLU A 1 85 ? -7.918 16.664 31.005 1.00 70.19 85 GLU A C 1
ATOM 697 O O . GLU A 1 85 ? -8.912 17.123 31.564 1.00 70.19 85 GLU A O 1
ATOM 702 N N . TRP A 1 86 ? -7.943 16.285 29.722 1.00 67.00 86 TRP A N 1
ATOM 703 C CA . TRP A 1 86 ? -9.156 16.358 28.906 1.00 67.00 86 TRP A CA 1
ATOM 704 C C . TRP A 1 86 ? -10.231 15.380 29.386 1.00 67.00 86 TRP A C 1
ATOM 706 O O . TRP A 1 86 ? -11.411 15.725 29.425 1.00 67.00 86 TRP A O 1
ATOM 716 N N . SER A 1 87 ? -9.830 14.168 29.781 1.00 63.06 87 SER A N 1
ATOM 717 C CA . SER A 1 87 ? -10.749 13.159 30.319 1.00 63.06 87 SER A CA 1
ATOM 718 C C . SER A 1 87 ? -11.365 13.603 31.654 1.00 63.06 87 SER A C 1
ATOM 720 O O . SER A 1 87 ? -12.567 13.453 31.857 1.00 63.06 87 SER A O 1
ATOM 722 N N . LYS A 1 88 ? -10.562 14.223 32.531 1.00 64.19 88 LYS A N 1
ATOM 723 C CA . LYS A 1 88 ? -10.975 14.713 33.858 1.00 64.19 88 LYS A CA 1
ATOM 724 C C . LYS A 1 88 ? -11.794 16.008 33.799 1.00 64.19 88 LYS A C 1
ATOM 726 O O . LYS A 1 88 ? -12.744 16.146 34.560 1.00 64.19 88 LYS A O 1
ATOM 731 N N . ASN A 1 89 ? -11.478 16.935 32.888 1.00 64.50 89 ASN A N 1
ATOM 732 C CA . ASN A 1 89 ? -12.218 18.198 32.722 1.00 64.50 89 ASN A CA 1
ATOM 733 C C . ASN A 1 89 ? -13.467 18.080 31.843 1.00 64.50 89 ASN A C 1
ATOM 735 O O . ASN A 1 89 ? -14.225 19.047 31.704 1.00 64.50 89 ASN A O 1
ATOM 739 N N . LYS A 1 90 ? -13.715 16.913 31.240 1.00 60.56 90 LYS A N 1
ATOM 740 C CA . LYS A 1 90 ? -14.960 16.674 30.520 1.00 60.56 90 LYS A CA 1
ATOM 741 C C . LYS A 1 90 ? -16.101 16.640 31.534 1.00 60.56 90 LYS A C 1
ATOM 743 O O . LYS A 1 90 ? -16.298 15.649 32.232 1.00 60.56 90 LYS A O 1
ATOM 748 N N . LYS A 1 91 ? -16.859 17.738 31.616 1.00 59.34 91 LYS A N 1
ATOM 749 C CA . LYS A 1 91 ? -18.101 17.783 32.396 1.00 59.34 91 LYS A CA 1
ATOM 750 C C . LYS A 1 91 ? -18.983 16.587 31.994 1.00 59.34 91 LYS A C 1
ATOM 752 O O . LYS A 1 91 ? -19.045 16.279 30.795 1.00 59.34 91 LYS A O 1
ATOM 757 N N . PRO A 1 92 ? -19.645 15.904 32.947 1.00 60.50 92 PRO A N 1
ATOM 758 C CA . PRO A 1 92 ? -20.589 14.844 32.614 1.00 60.50 92 PRO A CA 1
ATOM 759 C C . PRO A 1 92 ? -21.608 15.391 31.612 1.00 60.50 92 PRO A C 1
ATOM 761 O O . PRO A 1 92 ? -22.050 16.535 31.734 1.00 60.50 92 PRO A O 1
ATOM 764 N N . ARG A 1 93 ? -21.928 14.601 30.580 1.00 57.59 93 ARG A N 1
ATOM 765 C CA . ARG A 1 93 ? -22.912 14.981 29.559 1.00 57.59 93 ARG A CA 1
ATOM 766 C C . ARG A 1 93 ? -24.227 15.332 30.258 1.00 57.59 93 ARG A C 1
ATOM 768 O O . ARG A 1 93 ? -24.893 14.450 30.788 1.00 57.59 93 ARG A O 1
ATOM 775 N N . THR A 1 94 ? -24.602 16.605 30.264 1.00 58.38 94 THR A N 1
ATOM 776 C CA . THR A 1 94 ? -25.922 17.040 30.719 1.00 58.38 94 THR A CA 1
ATOM 777 C C . THR A 1 94 ? -26.968 16.724 29.639 1.00 58.38 94 THR A C 1
ATOM 779 O O . THR A 1 94 ? -27.097 17.501 28.699 1.00 58.38 94 THR A O 1
ATOM 782 N N . ARG A 1 95 ? -27.692 15.602 29.841 1.00 53.69 95 ARG A N 1
ATOM 783 C CA . ARG A 1 95 ? -28.961 15.127 29.210 1.00 53.69 95 ARG A CA 1
ATOM 784 C C . ARG A 1 95 ? -28.897 14.739 27.706 1.00 53.69 95 ARG A C 1
ATOM 786 O O . ARG A 1 95 ? -27.966 15.145 27.024 1.00 53.69 95 ARG A O 1
ATOM 793 N N . GLU A 1 96 ? -29.730 13.845 27.147 1.00 44.06 96 GLU A N 1
ATOM 794 C CA . GLU A 1 96 ? -31.194 13.657 27.279 1.00 44.06 96 GLU A CA 1
ATOM 795 C C . GLU A 1 96 ? -31.661 12.195 27.485 1.00 44.06 96 GLU A C 1
ATOM 797 O O . GLU A 1 96 ? -31.149 11.283 26.834 1.00 44.06 96 GLU A O 1
ATOM 802 N N . GLU A 1 97 ? -32.591 12.019 28.440 1.00 46.72 97 GLU A N 1
ATOM 803 C CA . GLU A 1 97 ? -33.678 11.018 28.416 1.00 46.72 97 GLU A CA 1
ATOM 804 C C . GLU A 1 97 ? -34.645 11.329 27.269 1.00 46.72 97 GLU A C 1
ATOM 806 O O . GLU A 1 97 ? -34.815 12.539 26.987 1.00 46.72 97 GLU A O 1
#

Radius of gyration: 20.96 Å; Cα contacts (8 Å, |Δi|>4): 96; chains: 1; bounding box: 53×40×54 Å

Sequence (97 aa):
MSKVDIPYYVVKKGKYGYWQPTKVMKDAGFLPVRCGVDGPAAWKIAADWNERWQRHRQGRAQDTSPRWPIGSIGEAFERYKKTEEWSKNKKPRTREE

Foldseek 3Di:
DDPPDQPQWDDPPVFWIKRHDDPVVVVVVDDIGTLGTDDPSSSVVSNVVVVQVVCVVVVNPRPPPQPDDDPDPSVVVVVVCPDVVVVVPPDPPDDDD